Protein AF-A0A1Q6A4N4-F1 (afdb_monomer_lite)

Structure (mmCIF, N/CA/C/O backbone):
data_AF-A0A1Q6A4N4-F1
#
_entry.id   AF-A0A1Q6A4N4-F1
#
loop_
_atom_site.group_PDB
_atom_site.id
_atom_site.type_symbol
_atom_site.label_atom_id
_atom_site.label_alt_id
_atom_site.label_comp_id
_atom_site.label_asym_id
_atom_site.label_entity_id
_atom_site.label_seq_id
_atom_site.pdbx_PDB_ins_code
_atom_site.Cartn_x
_atom_site.Cartn_y
_atom_site.Cartn_z
_atom_site.occupancy
_atom_site.B_iso_or_equiv
_atom_site.auth_seq_id
_atom_site.auth_comp_id
_atom_site.auth_asym_id
_atom_site.auth_atom_id
_atom_site.pdbx_PDB_model_num
ATOM 1 N N . MET A 1 1 ? 9.770 1.428 4.785 1.00 79.50 1 MET A N 1
ATOM 2 C CA . MET A 1 1 ? 8.934 2.146 5.768 1.00 79.50 1 MET A CA 1
ATOM 3 C C . MET A 1 1 ? 7.478 2.186 5.313 1.00 79.50 1 MET A C 1
ATOM 5 O O . MET A 1 1 ? 6.671 1.538 5.953 1.00 79.50 1 MET A O 1
ATOM 9 N N . VAL A 1 2 ? 7.160 2.786 4.156 1.00 86.25 2 VAL A N 1
ATOM 10 C CA . VAL A 1 2 ? 5.770 2.893 3.650 1.00 86.25 2 VAL A CA 1
ATOM 11 C C . VAL A 1 2 ? 5.063 1.539 3.481 1.00 86.25 2 VAL A C 1
ATOM 13 O O . VAL A 1 2 ? 3.983 1.363 4.023 1.00 86.25 2 VAL A O 1
ATOM 16 N N . LYS A 1 3 ? 5.679 0.550 2.811 1.00 88.38 3 LYS A N 1
ATOM 17 C CA . LYS A 1 3 ? 5.074 -0.791 2.648 1.00 88.38 3 LYS A CA 1
ATOM 18 C C . LYS A 1 3 ? 4.715 -1.445 3.991 1.00 88.38 3 LYS A C 1
ATOM 20 O O . LYS A 1 3 ? 3.637 -1.998 4.130 1.00 88.38 3 LYS A O 1
ATOM 25 N N . GLN A 1 4 ? 5.627 -1.379 4.961 1.00 87.62 4 GLN A N 1
ATOM 26 C CA . GLN A 1 4 ? 5.439 -1.993 6.278 1.00 87.62 4 GLN A CA 1
ATOM 27 C C . GLN A 1 4 ? 4.290 -1.322 7.041 1.00 87.62 4 GLN A C 1
ATOM 29 O O . GLN A 1 4 ? 3.416 -2.009 7.547 1.00 87.62 4 GLN A O 1
ATOM 34 N N . MET A 1 5 ? 4.257 0.013 7.034 1.00 91.31 5 MET A N 1
ATOM 35 C CA . MET A 1 5 ? 3.180 0.805 7.631 1.00 91.31 5 MET A CA 1
ATOM 36 C C . MET A 1 5 ? 1.808 0.462 7.030 1.00 91.31 5 MET A C 1
ATOM 38 O O . MET A 1 5 ? 0.832 0.355 7.765 1.00 91.31 5 MET A O 1
ATOM 42 N N . LEU A 1 6 ? 1.721 0.270 5.708 1.00 92.69 6 LEU A N 1
ATOM 43 C CA . LEU A 1 6 ? 0.471 -0.133 5.051 1.00 92.69 6 LEU A CA 1
ATOM 44 C C . LEU A 1 6 ? 0.036 -1.542 5.482 1.00 92.69 6 LEU A C 1
ATOM 46 O O . LEU A 1 6 ? -1.111 -1.722 5.881 1.00 92.69 6 LEU A O 1
ATOM 50 N N . ILE A 1 7 ? 0.966 -2.503 5.514 1.00 92.88 7 ILE A N 1
ATOM 51 C CA . ILE A 1 7 ? 0.687 -3.886 5.943 1.00 92.88 7 ILE A CA 1
ATOM 52 C C . ILE A 1 7 ? 0.205 -3.939 7.398 1.00 92.88 7 ILE A C 1
ATOM 54 O O . ILE A 1 7 ? -0.747 -4.650 7.706 1.00 92.88 7 ILE A O 1
ATOM 58 N N . GLU A 1 8 ? 0.819 -3.168 8.296 1.00 93.19 8 GLU A N 1
ATOM 59 C CA . GLU A 1 8 ? 0.403 -3.084 9.7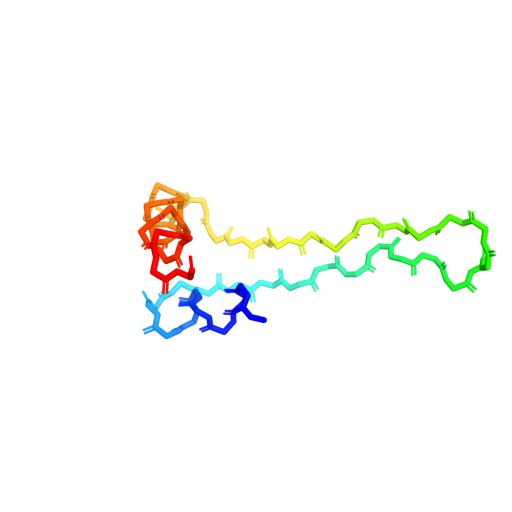07 1.00 93.19 8 GLU A CA 1
ATOM 60 C C . GLU A 1 8 ? -1.012 -2.516 9.879 1.00 93.19 8 GLU A C 1
ATOM 62 O O . GLU A 1 8 ? -1.678 -2.799 10.872 1.00 93.19 8 GLU A O 1
ATOM 67 N N . ASN A 1 9 ? -1.492 -1.761 8.891 1.00 93.06 9 ASN A N 1
ATOM 68 C CA . ASN A 1 9 ? -2.853 -1.244 8.833 1.00 93.06 9 ASN A CA 1
ATOM 69 C C . ASN A 1 9 ? -3.775 -2.088 7.935 1.00 93.06 9 ASN A C 1
ATOM 71 O O . ASN A 1 9 ? -4.841 -1.616 7.551 1.00 93.06 9 ASN A O 1
ATOM 75 N N . HIS A 1 10 ? -3.401 -3.342 7.657 1.00 95.12 10 HIS A N 1
ATOM 76 C CA . HIS A 1 10 ? -4.177 -4.304 6.865 1.00 95.12 10 HIS A CA 1
ATOM 77 C C . HIS A 1 10 ? -4.393 -3.895 5.399 1.00 95.12 10 HIS A C 1
ATOM 79 O O . HIS A 1 10 ? -5.359 -4.329 4.782 1.00 95.12 10 HIS A O 1
ATOM 85 N N . ILE A 1 11 ? -3.485 -3.092 4.838 1.00 96.06 11 ILE A N 1
ATOM 86 C CA . ILE A 1 11 ? -3.475 -2.738 3.417 1.00 96.06 11 ILE A CA 1
ATOM 87 C C . ILE A 1 11 ? -2.342 -3.500 2.735 1.00 96.06 11 ILE A C 1
ATOM 89 O O . ILE A 1 11 ? -1.154 -3.245 2.975 1.00 96.06 11 ILE A O 1
ATOM 93 N N . ASP A 1 12 ? -2.716 -4.424 1.855 1.00 95.00 12 ASP A N 1
ATOM 94 C CA . ASP A 1 12 ? -1.760 -5.182 1.060 1.00 95.00 12 ASP A CA 1
ATOM 95 C C . ASP A 1 12 ? -1.076 -4.272 0.035 1.00 95.00 12 ASP A C 1
ATOM 97 O O . ASP A 1 12 ? -1.711 -3.543 -0.729 1.00 95.00 12 ASP A O 1
ATOM 101 N N . ALA A 1 13 ? 0.258 -4.322 0.017 1.00 93.44 13 ALA A N 1
ATOM 102 C CA . ALA A 1 13 ? 1.068 -3.449 -0.818 1.00 93.44 13 ALA A CA 1
ATOM 103 C C . ALA A 1 13 ? 2.195 -4.204 -1.534 1.00 93.44 13 ALA A C 1
ATOM 105 O O . ALA A 1 13 ? 2.928 -5.003 -0.942 1.00 93.44 13 ALA A O 1
ATOM 106 N N . VAL A 1 14 ? 2.411 -3.882 -2.808 1.00 93.38 14 VAL A N 1
ATOM 107 C CA . VAL A 1 14 ? 3.520 -4.391 -3.625 1.00 93.38 14 VAL A CA 1
ATOM 108 C C . VAL A 1 14 ? 4.466 -3.246 -3.963 1.00 93.38 14 VAL A C 1
ATOM 110 O O . VAL A 1 14 ? 4.039 -2.157 -4.335 1.00 93.38 14 VAL A O 1
ATOM 113 N N . LEU A 1 15 ? 5.771 -3.494 -3.835 1.00 90.06 15 LEU A N 1
ATOM 114 C CA . LEU A 1 15 ? 6.800 -2.554 -4.274 1.00 90.06 15 LEU A CA 1
ATOM 115 C C . LEU A 1 15 ? 7.277 -2.956 -5.661 1.00 90.06 15 LEU A C 1
ATOM 117 O O . LEU A 1 15 ? 7.779 -4.066 -5.836 1.00 90.06 15 LEU A O 1
ATOM 121 N N . LEU A 1 16 ? 7.168 -2.039 -6.614 1.00 86.06 16 LEU A N 1
ATOM 122 C CA . LEU A 1 16 ? 7.791 -2.173 -7.918 1.00 86.06 16 LEU A CA 1
ATOM 123 C C . LEU A 1 16 ? 9.030 -1.285 -7.951 1.00 86.06 16 LEU A C 1
ATOM 125 O O . LEU A 1 16 ? 8.941 -0.056 -7.966 1.00 86.06 16 LEU A O 1
ATOM 129 N N . ASN A 1 17 ? 10.197 -1.921 -7.945 1.00 81.44 17 ASN A N 1
ATOM 130 C CA . ASN A 1 17 ? 11.451 -1.206 -8.092 1.00 81.44 17 ASN A CA 1
ATOM 131 C C . ASN A 1 17 ? 11.739 -0.991 -9.583 1.00 81.44 17 ASN A C 1
ATOM 133 O O . ASN A 1 17 ? 12.097 -1.938 -10.279 1.00 81.44 17 ASN A O 1
ATOM 137 N N . LYS A 1 18 ? 11.576 0.246 -10.065 1.00 78.12 18 LYS A N 1
ATOM 138 C CA . LYS A 1 18 ? 11.932 0.640 -11.438 1.00 78.12 18 LYS A CA 1
ATOM 139 C C . LYS A 1 18 ? 13.318 1.281 -11.522 1.00 78.12 18 LYS A C 1
ATOM 141 O O . LYS A 1 18 ? 13.629 1.945 -12.507 1.00 78.12 18 LYS A O 1
ATOM 146 N N . GLN A 1 19 ? 14.146 1.142 -10.486 1.00 74.50 19 GLN A N 1
ATOM 147 C CA . GLN A 1 19 ? 15.533 1.585 -10.533 1.00 74.50 19 GLN A CA 1
ATOM 148 C C . GLN A 1 19 ? 16.315 0.682 -11.482 1.00 74.50 19 GLN A C 1
ATOM 150 O O . GLN A 1 19 ? 16.662 -0.444 -11.134 1.00 74.50 19 GLN A O 1
ATOM 155 N N . ASP A 1 20 ? 16.613 1.186 -12.678 1.00 64.00 20 ASP A N 1
ATOM 156 C CA . ASP A 1 20 ? 17.597 0.545 -13.536 1.00 64.00 20 ASP A CA 1
ATOM 157 C C . ASP A 1 20 ? 18.974 0.641 -12.872 1.00 64.00 20 ASP A C 1
ATOM 159 O O . ASP A 1 20 ? 19.476 1.725 -12.565 1.00 64.00 20 ASP A O 1
ATOM 163 N N . PHE A 1 21 ? 19.627 -0.508 -12.686 1.00 60.56 21 PHE A N 1
ATOM 164 C CA . PHE A 1 21 ? 20.986 -0.610 -12.139 1.00 60.56 21 PHE A CA 1
ATOM 165 C C . PHE A 1 21 ? 22.044 0.112 -12.994 1.00 60.56 21 PHE A C 1
ATOM 167 O O . PHE A 1 21 ? 23.213 0.186 -12.615 1.00 60.56 21 PHE A O 1
ATOM 174 N N . SER A 1 22 ? 21.680 0.661 -14.154 1.00 62.75 22 SER A N 1
ATOM 175 C CA . SER A 1 22 ? 22.567 1.416 -15.031 1.00 62.75 22 SER A CA 1
ATOM 176 C C . SER A 1 22 ? 22.811 2.840 -14.514 1.00 62.75 22 SER A C 1
ATOM 178 O O . SER A 1 22 ? 22.382 3.786 -15.159 1.00 62.75 22 SER A O 1
ATOM 180 N N . HIS A 1 23 ? 23.466 2.979 -13.352 1.00 56.66 23 HIS A N 1
ATOM 181 C CA . HIS A 1 23 ? 24.389 4.034 -12.863 1.00 56.66 23 HIS A CA 1
ATOM 182 C C . HIS A 1 23 ? 24.158 5.533 -13.207 1.00 56.66 23 HIS A C 1
ATOM 184 O O . HIS A 1 23 ? 25.011 6.357 -12.885 1.00 56.66 23 HIS A O 1
ATOM 190 N N . ARG A 1 24 ? 23.062 5.930 -13.859 1.00 60.09 24 ARG A N 1
ATOM 191 C CA . ARG A 1 24 ? 22.825 7.286 -14.382 1.00 60.09 24 ARG A CA 1
ATOM 192 C C . ARG A 1 24 ? 21.413 7.804 -14.131 1.00 60.09 24 ARG A C 1
ATOM 194 O O . ARG A 1 24 ? 21.276 9.006 -13.971 1.00 60.09 24 ARG A O 1
ATOM 201 N N . ASN A 1 25 ? 20.411 6.929 -14.008 1.00 58.12 25 ASN A N 1
ATOM 202 C CA . 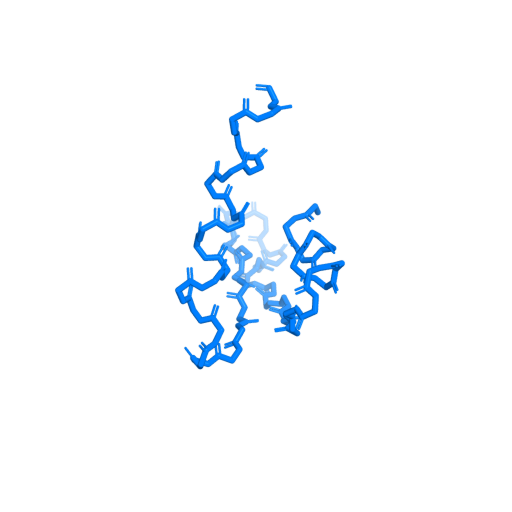ASN A 1 25 ? 19.045 7.298 -13.631 1.00 58.12 25 ASN A CA 1
ATOM 203 C C . ASN A 1 25 ? 18.552 6.362 -12.521 1.00 58.12 25 ASN A C 1
ATOM 205 O O . ASN A 1 25 ? 18.238 5.204 -12.784 1.00 58.12 25 ASN A O 1
ATOM 209 N N . PHE A 1 26 ? 18.469 6.853 -11.284 1.00 65.06 26 PHE A N 1
ATOM 210 C CA . PHE A 1 26 ? 17.722 6.150 -10.244 1.00 65.06 26 PHE A CA 1
ATOM 211 C C . PHE A 1 26 ? 16.236 6.273 -10.586 1.00 65.06 26 PHE A C 1
ATOM 213 O O . PHE A 1 26 ? 15.662 7.355 -10.489 1.00 65.06 26 PHE A O 1
ATOM 220 N N . GLY A 1 27 ? 15.627 5.185 -11.052 1.00 65.38 27 GLY A N 1
ATOM 221 C CA . GLY A 1 27 ? 14.178 5.125 -11.229 1.00 65.38 27 GLY A CA 1
ATOM 222 C C . GLY A 1 27 ? 13.425 5.305 -9.906 1.00 65.38 27 GLY A C 1
ATOM 223 O O . GLY A 1 27 ? 13.990 5.219 -8.812 1.00 65.38 27 GLY A O 1
ATOM 224 N N . ASN A 1 28 ? 12.124 5.551 -9.998 1.00 77.81 28 ASN A N 1
ATOM 225 C CA . ASN A 1 28 ? 11.284 5.638 -8.810 1.00 77.81 28 ASN A CA 1
ATOM 226 C C . ASN A 1 28 ? 10.974 4.236 -8.268 1.00 77.81 28 ASN A C 1
ATOM 228 O O . ASN A 1 28 ? 10.866 3.264 -9.019 1.00 77.81 28 ASN A O 1
ATOM 232 N N . ILE A 1 29 ? 10.807 4.144 -6.950 1.00 82.12 29 ILE A N 1
ATOM 233 C CA . ILE A 1 29 ? 10.159 2.991 -6.325 1.00 82.12 29 ILE A CA 1
ATOM 234 C C . ILE A 1 29 ? 8.677 3.322 -6.258 1.00 82.12 29 ILE A C 1
ATOM 236 O O . ILE A 1 29 ? 8.289 4.330 -5.668 1.00 82.12 29 ILE A O 1
ATOM 240 N N . GLU A 1 30 ? 7.858 2.476 -6.862 1.00 88.75 30 GLU A N 1
ATOM 241 C CA . GLU A 1 30 ? 6.409 2.633 -6.855 1.00 88.75 30 GLU A CA 1
ATOM 242 C C . GLU A 1 30 ? 5.780 1.665 -5.852 1.00 88.75 30 GLU A C 1
AT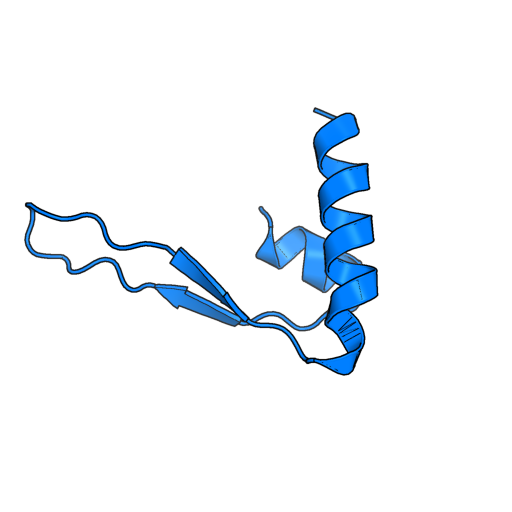OM 244 O O . GLU A 1 30 ? 6.235 0.527 -5.695 1.00 88.75 30 GLU A O 1
ATOM 249 N N . VAL A 1 31 ? 4.738 2.130 -5.161 1.00 90.50 31 VAL A N 1
ATOM 250 C CA . VAL A 1 31 ? 3.934 1.327 -4.235 1.00 90.50 31 VAL A CA 1
ATOM 251 C C . VAL A 1 31 ? 2.557 1.1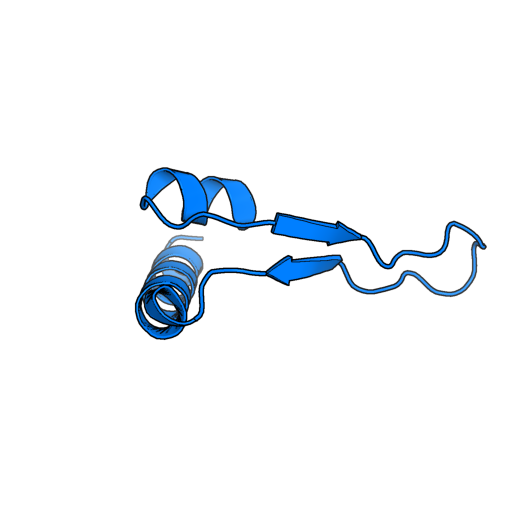40 -4.850 1.00 90.50 31 VAL A C 1
ATOM 253 O O . VAL A 1 31 ? 1.876 2.117 -5.149 1.00 90.50 31 VAL A O 1
ATOM 256 N N . TYR A 1 32 ? 2.162 -0.112 -5.029 1.00 94.50 32 TYR A N 1
ATOM 257 C CA . TYR A 1 32 ? 0.848 -0.494 -5.525 1.00 94.50 32 TYR A CA 1
ATOM 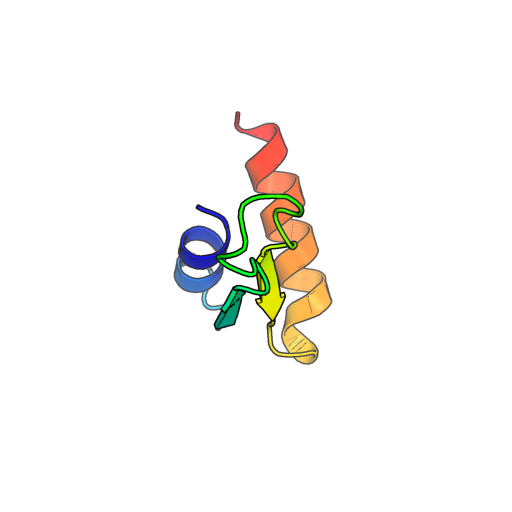258 C C . TYR A 1 32 ? 0.031 -1.092 -4.391 1.00 94.50 32 TYR A C 1
ATOM 260 O O . TYR A 1 32 ? 0.561 -1.871 -3.602 1.00 94.50 32 TYR A O 1
ATOM 268 N N . ILE A 1 33 ? -1.246 -0.737 -4.349 1.00 96.00 33 ILE A N 1
ATOM 269 C CA . ILE A 1 33 ? -2.250 -1.205 -3.391 1.00 96.00 33 ILE A CA 1
ATOM 270 C C . ILE A 1 33 ? -3.531 -1.551 -4.152 1.00 96.00 33 ILE A C 1
ATOM 272 O O . ILE A 1 33 ? -3.687 -1.150 -5.313 1.00 96.00 33 ILE A O 1
ATOM 276 N N . HIS A 1 34 ? -4.448 -2.269 -3.509 1.00 97.38 34 HIS A N 1
ATOM 277 C CA . HIS A 1 34 ? -5.787 -2.455 -4.055 1.00 97.38 34 HIS A CA 1
ATOM 278 C C . HIS A 1 34 ? -6.518 -1.113 -4.159 1.00 97.38 34 HIS A C 1
ATOM 280 O O . HIS A 1 34 ? -6.327 -0.207 -3.347 1.00 97.38 34 HIS A O 1
ATOM 286 N N . HIS A 1 35 ? -7.330 -0.959 -5.206 1.00 96.19 35 HIS A N 1
ATOM 287 C CA . HIS A 1 35 ? -8.003 0.311 -5.471 1.00 96.19 35 HIS A CA 1
ATOM 288 C C . HIS A 1 35 ? -9.003 0.664 -4.366 1.00 96.19 35 HIS A C 1
ATOM 290 O O . HIS A 1 35 ? -9.117 1.837 -4.013 1.00 96.19 35 HIS A O 1
ATOM 296 N N . GLU A 1 36 ? -9.680 -0.340 -3.798 1.00 97.62 36 GLU A N 1
ATOM 297 C CA . GLU A 1 36 ? -10.579 -0.157 -2.655 1.00 97.62 36 GLU A CA 1
ATOM 298 C C . GLU A 1 36 ? -9.899 0.487 -1.437 1.00 97.62 36 GLU A C 1
ATOM 300 O O . GLU A 1 36 ? -10.532 1.271 -0.731 1.00 97.62 36 GLU A O 1
ATOM 305 N N . ASP A 1 37 ? -8.598 0.257 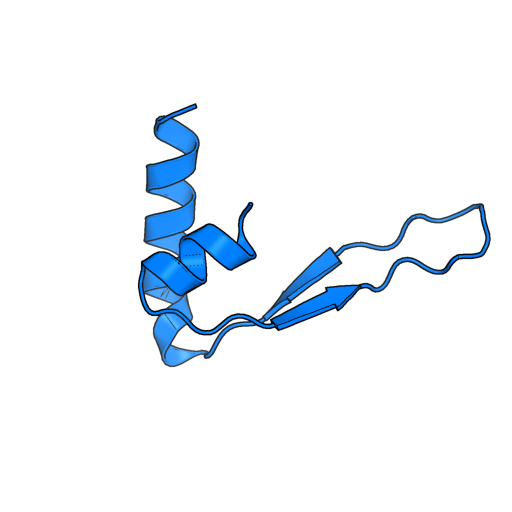-1.254 1.00 97.06 37 ASP A N 1
ATOM 306 C CA . ASP A 1 37 ? -7.839 0.736 -0.098 1.00 97.06 37 ASP A CA 1
ATOM 307 C C . ASP A 1 37 ? -7.234 2.128 -0.316 1.00 97.06 37 ASP A C 1
ATOM 309 O O . ASP A 1 37 ? -6.591 2.682 0.578 1.00 97.06 37 ASP A O 1
ATOM 313 N N . PHE A 1 38 ? -7.417 2.726 -1.500 1.00 95.00 38 PHE A N 1
ATOM 314 C CA . PHE A 1 38 ? -6.719 3.955 -1.883 1.00 95.00 38 PHE A CA 1
ATOM 315 C C . PHE A 1 38 ? -6.943 5.104 -0.896 1.00 95.00 38 PHE A C 1
ATOM 317 O O . PHE A 1 38 ? -5.986 5.744 -0.458 1.00 95.00 38 PHE A O 1
ATOM 324 N N . ALA A 1 39 ? -8.200 5.357 -0.524 1.00 96.69 39 ALA A N 1
ATOM 325 C CA . ALA A 1 39 ? -8.534 6.443 0.394 1.00 96.69 39 ALA A CA 1
ATOM 326 C C . ALA A 1 39 ? -7.918 6.218 1.786 1.00 96.69 39 ALA A C 1
ATOM 328 O O . ALA A 1 39 ? -7.318 7.134 2.350 1.00 96.69 39 ALA A O 1
ATOM 329 N N . GLN A 1 40 ? -8.005 4.987 2.295 1.00 95.75 40 GLN A N 1
ATOM 330 C CA . GLN A 1 40 ? -7.470 4.609 3.600 1.00 95.75 40 GLN A CA 1
ATOM 331 C C . GLN A 1 40 ? -5.937 4.700 3.626 1.00 95.75 40 GLN A C 1
ATOM 333 O O . GLN A 1 40 ? -5.355 5.233 4.569 1.00 95.75 40 GLN A O 1
ATOM 338 N N . ALA A 1 41 ? -5.268 4.243 2.565 1.00 94.31 41 ALA A N 1
ATOM 339 C CA . ALA A 1 41 ? -3.818 4.321 2.440 1.00 94.31 41 ALA A CA 1
ATOM 340 C C . ALA A 1 41 ? -3.320 5.772 2.453 1.00 94.31 41 ALA A C 1
ATOM 342 O O . ALA A 1 41 ? -2.344 6.079 3.139 1.00 94.31 41 ALA A O 1
ATOM 343 N N . VAL A 1 42 ? -4.002 6.675 1.738 1.00 93.56 42 VAL A N 1
ATOM 344 C CA . VAL A 1 42 ? -3.673 8.110 1.732 1.00 93.56 42 VAL A CA 1
ATOM 345 C C . VAL A 1 42 ? -3.835 8.713 3.127 1.00 93.56 42 VAL A C 1
ATOM 347 O O . VAL A 1 42 ? -2.940 9.422 3.587 1.00 93.56 42 VAL A O 1
ATOM 350 N N . GLU A 1 43 ? -4.928 8.402 3.824 1.00 94.38 43 GLU A N 1
ATOM 351 C CA . GLU A 1 43 ? -5.170 8.866 5.193 1.00 94.38 43 GLU A CA 1
ATOM 352 C C . GLU A 1 43 ? -4.053 8.417 6.149 1.00 94.38 43 GLU A C 1
ATOM 354 O O . GLU A 1 43 ? -3.431 9.250 6.813 1.00 94.38 43 GLU A O 1
ATOM 359 N N . ILE A 1 44 ? -3.725 7.122 6.156 1.00 92.31 44 ILE A N 1
ATOM 360 C CA . ILE A 1 44 ? -2.658 6.548 6.992 1.00 92.31 44 ILE A CA 1
ATOM 361 C C . ILE A 1 44 ? -1.304 7.188 6.671 1.00 92.31 44 ILE A C 1
ATOM 363 O O . ILE A 1 44 ? -0.527 7.483 7.582 1.00 92.31 44 ILE A O 1
ATOM 367 N N . MET A 1 45 ? -0.996 7.406 5.390 1.00 90.00 45 MET A N 1
ATOM 368 C CA . MET A 1 45 ? 0.261 8.030 4.972 1.00 90.00 45 MET A CA 1
ATOM 369 C C . MET A 1 45 ? 0.383 9.469 5.475 1.00 90.00 45 MET A C 1
ATOM 371 O O . MET A 1 45 ? 1.459 9.858 5.923 1.00 90.00 45 MET A O 1
ATOM 375 N N . ILE A 1 46 ? -0.700 10.247 5.436 1.00 89.94 46 ILE A N 1
ATOM 376 C CA . ILE A 1 46 ? -0.708 11.631 5.925 1.00 89.94 46 ILE A CA 1
ATOM 377 C C . ILE A 1 46 ? -0.580 11.659 7.452 1.00 89.94 46 ILE A C 1
ATOM 379 O O . ILE A 1 46 ? 0.276 12.369 7.978 1.00 89.94 46 ILE A O 1
ATOM 383 N N . LEU A 1 47 ? -1.374 10.856 8.168 1.00 86.75 47 LEU A N 1
ATOM 384 C CA . LEU A 1 47 ? -1.335 10.789 9.633 1.00 86.75 47 LEU A CA 1
ATOM 385 C C . LEU A 1 47 ? 0.050 10.389 10.156 1.00 86.75 47 LEU A C 1
ATOM 387 O O . LEU A 1 47 ? 0.525 10.944 11.144 1.00 86.75 47 LEU A O 1
ATOM 391 N N . ASN A 1 48 ? 0.730 9.470 9.469 1.00 80.00 48 ASN A N 1
ATOM 392 C CA . ASN A 1 48 ? 2.062 9.025 9.869 1.00 80.00 48 ASN A CA 1
ATOM 393 C C . ASN A 1 48 ? 3.194 9.978 9.464 1.00 80.00 48 ASN A C 1
ATOM 395 O O . ASN A 1 48 ? 4.259 9.904 10.065 1.00 80.00 48 ASN A O 1
ATOM 399 N N . GLN A 1 49 ? 2.992 10.891 8.507 1.00 70.19 49 GLN A N 1
ATOM 400 C CA . GLN A 1 49 ? 3.961 11.962 8.222 1.00 70.19 49 GLN A CA 1
ATOM 401 C C . GLN A 1 49 ? 3.952 13.068 9.284 1.00 70.19 49 GLN A C 1
ATOM 403 O O . GLN A 1 49 ? 4.960 13.741 9.460 1.00 70.19 49 GLN A O 1
ATOM 408 N N . ILE A 1 50 ? 2.837 13.249 9.996 1.00 54.00 50 ILE A N 1
ATOM 409 C CA . ILE A 1 50 ? 2.693 14.252 11.066 1.00 54.00 50 ILE A CA 1
ATOM 410 C C . ILE A 1 50 ? 3.398 13.803 12.363 1.00 54.00 50 ILE A C 1
ATOM 412 O O . ILE A 1 50 ? 3.707 14.627 13.219 1.00 54.00 50 ILE A O 1
ATOM 416 N N . ASN A 1 51 ? 3.697 12.506 12.493 1.00 48.06 51 ASN A N 1
ATOM 417 C CA . ASN A 1 51 ? 4.334 11.905 13.668 1.00 48.06 51 ASN A CA 1
ATOM 418 C C . ASN A 1 51 ? 5.875 11.804 13.574 1.00 48.06 51 ASN A C 1
ATOM 420 O O . ASN A 1 51 ? 6.471 11.080 14.376 1.00 48.06 51 ASN A O 1
ATOM 424 N N . ILE A 1 52 ? 6.518 12.485 12.613 1.00 43.34 52 ILE A N 1
ATOM 425 C CA . ILE A 1 52 ? 7.982 12.489 12.395 1.00 43.34 52 ILE A CA 1
ATOM 426 C C . ILE A 1 52 ? 8.547 13.894 12.600 1.00 43.34 52 ILE A C 1
ATOM 428 O O . ILE A 1 52 ? 7.952 14.850 12.055 1.00 43.34 52 ILE A O 1
#

Organism: NCBI:txid1302689

Foldseek 3Di:
DLCVLCVVVVWHKDWDQPQDPPPPDGDDTDIDTDPVCVVVSVVSVVVVVVVD

Sequence (52 aa):
MVKQMLIENHIDAVLLNKQDFSHRNFGNIEVYIHHEDFAQAVEIMILNQINI

Radius of gyration: 12.99 Å; chains: 1; bounding box: 35×19×29 Å

Secondary structure (DSSP, 8-state):
-HHHHHHHTT--EEEEE---SSTT--PPEEEEE-GGGHHHHHHHHHHHHTT-

pLDDT: mean 83.13, std 14.67, range [43.34, 97.62]